Protein AF-A0A7L1BGB9-F1 (afdb_monomer)

Structure (mmCIF, N/CA/C/O backbone):
data_AF-A0A7L1BGB9-F1
#
_entry.id   AF-A0A7L1BGB9-F1
#
loop_
_atom_site.group_PDB
_atom_site.id
_atom_site.type_symbol
_atom_site.label_atom_id
_atom_site.label_alt_id
_atom_site.label_comp_id
_atom_site.label_asym_id
_atom_site.label_entity_id
_atom_site.label_seq_id
_atom_site.pdbx_PDB_ins_code
_atom_site.Cartn_x
_atom_site.Cartn_y
_atom_site.Cartn_z
_atom_site.occupancy
_atom_site.B_iso_or_equiv
_atom_site.auth_seq_id
_atom_site.auth_comp_id
_atom_site.auth_asym_id
_atom_site.auth_atom_id
_atom_site.pdbx_PDB_model_num
ATOM 1 N N . PRO A 1 1 ? 14.451 11.317 17.332 1.00 66.44 1 PRO A N 1
ATOM 2 C CA . PRO A 1 1 ? 15.499 11.455 16.293 1.00 66.44 1 PRO A CA 1
ATOM 3 C C . PRO A 1 1 ? 16.067 10.124 15.757 1.00 66.44 1 PRO A C 1
ATOM 5 O O . PRO A 1 1 ? 16.212 9.984 14.547 1.00 66.44 1 PRO A O 1
ATOM 8 N N . ARG A 1 2 ? 16.444 9.158 16.617 1.00 90.31 2 ARG A N 1
ATOM 9 C CA . ARG A 1 2 ? 17.079 7.902 16.155 1.00 90.31 2 ARG A CA 1
ATOM 10 C C . ARG A 1 2 ? 16.104 6.953 15.450 1.00 90.31 2 ARG A C 1
ATOM 12 O O . ARG A 1 2 ? 16.510 6.276 14.511 1.00 90.31 2 ARG A O 1
ATOM 19 N N . VAL A 1 3 ? 14.847 6.908 15.893 1.00 97.06 3 VAL A N 1
ATOM 20 C CA . VAL A 1 3 ? 13.820 6.023 15.320 1.00 97.06 3 VAL A CA 1
ATOM 21 C C . VAL A 1 3 ? 13.390 6.533 13.950 1.00 97.06 3 VAL A C 1
ATOM 23 O O . VAL A 1 3 ? 13.330 5.763 13.003 1.00 97.06 3 VAL A O 1
ATOM 26 N N . GLU A 1 4 ? 13.174 7.837 13.826 1.00 97.50 4 GLU A N 1
ATOM 27 C CA . GLU A 1 4 ? 12.741 8.515 12.608 1.00 97.50 4 GLU A CA 1
ATOM 28 C C . GLU A 1 4 ? 13.805 8.405 11.512 1.00 97.50 4 GLU A C 1
ATOM 30 O O . GLU A 1 4 ? 13.477 8.103 10.369 1.00 97.50 4 GLU A O 1
ATOM 35 N N . LEU A 1 5 ? 15.089 8.558 11.868 1.00 97.38 5 LEU A N 1
ATOM 36 C CA . LEU A 1 5 ? 16.194 8.362 10.928 1.00 97.38 5 LEU A CA 1
ATOM 37 C C . LEU A 1 5 ? 16.280 6.905 10.449 1.00 97.38 5 LEU A C 1
ATOM 39 O O . LEU A 1 5 ? 16.374 6.656 9.248 1.00 97.38 5 LEU A O 1
ATOM 43 N N . ALA A 1 6 ? 16.213 5.939 11.372 1.00 97.38 6 ALA A N 1
ATOM 44 C CA . ALA A 1 6 ? 16.231 4.521 11.018 1.00 97.38 6 ALA A CA 1
ATOM 45 C C . ALA A 1 6 ? 15.020 4.133 10.152 1.00 97.38 6 ALA A C 1
ATOM 47 O O . ALA A 1 6 ? 15.163 3.390 9.180 1.00 97.38 6 ALA A O 1
ATOM 48 N N . TRP A 1 7 ? 13.843 4.672 10.477 1.00 97.50 7 TRP A N 1
ATOM 49 C CA . TRP A 1 7 ? 12.6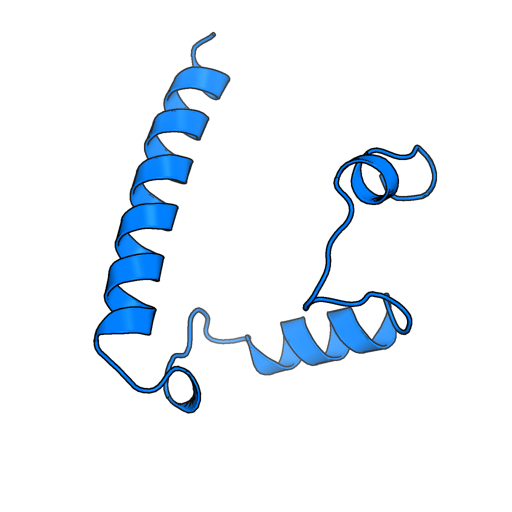17 4.482 9.714 1.00 97.50 7 TRP A CA 1
ATOM 50 C C . TRP A 1 7 ? 12.738 5.067 8.307 1.00 97.50 7 TRP A C 1
ATOM 52 O O . TRP A 1 7 ? 12.473 4.354 7.345 1.00 97.50 7 TRP A O 1
ATOM 62 N N . ALA A 1 8 ? 13.218 6.306 8.163 1.00 97.94 8 ALA A N 1
ATOM 63 C CA . ALA A 1 8 ? 13.368 6.962 6.864 1.00 97.94 8 ALA A CA 1
ATOM 64 C C . ALA A 1 8 ? 14.330 6.198 5.941 1.00 97.94 8 ALA A C 1
ATOM 66 O O . ALA A 1 8 ? 14.017 5.960 4.774 1.00 97.94 8 ALA A O 1
ATOM 67 N N . MET A 1 9 ? 15.470 5.745 6.476 1.00 97.44 9 MET A N 1
ATOM 68 C CA . MET A 1 9 ? 16.426 4.925 5.726 1.00 97.44 9 MET A CA 1
ATOM 69 C C . MET A 1 9 ? 15.798 3.613 5.244 1.00 97.44 9 MET A C 1
ATOM 71 O O . MET A 1 9 ? 15.931 3.252 4.074 1.00 97.44 9 MET A O 1
ATOM 75 N N . ARG A 1 10 ? 15.091 2.902 6.133 1.00 97.56 10 ARG A N 1
ATOM 76 C CA . ARG A 1 10 ? 14.418 1.644 5.785 1.00 97.56 10 ARG A CA 1
ATOM 77 C C . ARG A 1 10 ? 13.298 1.864 4.775 1.00 97.56 10 ARG A C 1
ATOM 79 O O . ARG A 1 10 ? 13.246 1.140 3.788 1.00 97.56 10 ARG A O 1
ATOM 86 N N . ALA A 1 11 ? 12.438 2.856 4.988 1.00 97.94 11 ALA A N 1
ATOM 87 C CA . ALA A 1 11 ? 11.327 3.174 4.095 1.00 97.94 11 ALA A CA 1
ATOM 88 C C . ALA A 1 11 ? 11.822 3.483 2.676 1.00 97.94 11 ALA A C 1
ATOM 90 O O . ALA A 1 11 ? 11.296 2.931 1.711 1.00 97.94 11 ALA A O 1
ATOM 91 N N . HIS A 1 12 ? 12.887 4.282 2.550 1.00 97.88 12 HIS A N 1
ATOM 92 C CA . HIS A 1 12 ? 13.503 4.573 1.258 1.00 97.88 12 HIS A CA 1
ATOM 93 C C . HIS A 1 12 ? 14.056 3.310 0.582 1.00 97.88 12 HIS A C 1
ATOM 95 O O . HIS A 1 12 ? 13.771 3.060 -0.589 1.00 97.88 12 HIS A O 1
ATOM 101 N N . GLN A 1 13 ? 14.787 2.476 1.332 1.00 97.94 13 GLN A N 1
ATOM 102 C CA . GLN A 1 13 ? 15.316 1.212 0.818 1.00 97.94 13 GLN A CA 1
ATOM 103 C C . GLN A 1 13 ? 14.191 0.290 0.318 1.00 97.94 13 GLN A C 1
ATOM 105 O O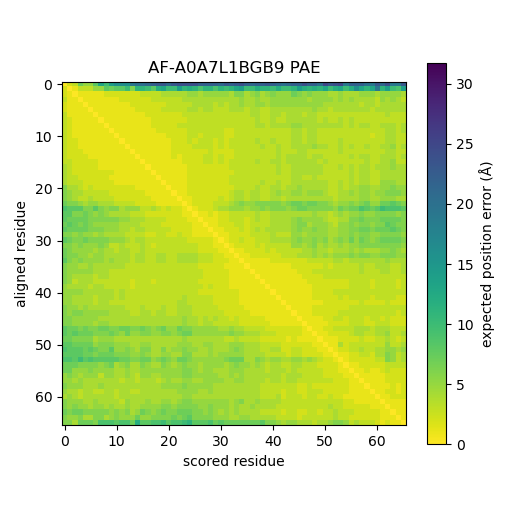 . GLN A 1 13 ? 14.286 -0.255 -0.780 1.00 97.94 13 GLN A O 1
ATOM 110 N N . HIS A 1 14 ? 13.115 0.135 1.095 1.00 96.94 14 HIS A N 1
ATOM 111 C CA . HIS A 1 14 ? 11.956 -0.663 0.695 1.00 96.94 14 HIS A CA 1
ATOM 112 C C . HIS A 1 14 ? 11.296 -0.109 -0.571 1.00 96.94 14 HIS A C 1
ATOM 114 O O . HIS A 1 14 ? 11.031 -0.880 -1.490 1.00 96.94 14 HIS A O 1
ATOM 120 N N . ALA A 1 15 ? 11.086 1.208 -0.658 1.00 97.00 15 ALA A N 1
ATOM 121 C CA . ALA A 1 15 ? 10.496 1.837 -1.837 1.00 97.00 15 ALA A CA 1
ATOM 122 C C . ALA A 1 15 ? 11.316 1.555 -3.107 1.00 97.00 15 ALA A C 1
ATOM 124 O O . ALA A 1 15 ? 10.755 1.155 -4.125 1.00 97.00 15 ALA A O 1
ATOM 125 N N . GLN A 1 16 ? 12.644 1.685 -3.031 1.00 97.62 16 GLN A N 1
ATOM 126 C CA . GLN A 1 16 ? 13.532 1.407 -4.160 1.00 97.62 16 GLN A CA 1
ATOM 127 C C . GLN A 1 16 ? 13.491 -0.070 -4.582 1.00 97.62 16 GLN A C 1
ATOM 129 O O . GLN A 1 16 ? 13.396 -0.372 -5.771 1.00 97.62 16 GLN A O 1
ATOM 134 N N . VAL A 1 17 ? 13.542 -1.000 -3.621 1.00 95.31 17 VAL A N 1
ATOM 135 C CA . VAL A 1 17 ? 13.482 -2.442 -3.908 1.00 95.31 17 VAL A CA 1
ATOM 136 C C . VAL A 1 17 ? 12.153 -2.811 -4.563 1.00 95.31 17 VAL A C 1
ATOM 138 O O . VAL A 1 17 ? 12.155 -3.470 -5.602 1.00 95.31 17 VAL A O 1
ATOM 141 N N . TYR A 1 18 ? 11.026 -2.364 -4.003 1.00 94.75 18 TYR A N 1
ATOM 142 C CA . TYR A 1 18 ? 9.713 -2.673 -4.565 1.00 94.75 18 TYR A CA 1
ATOM 143 C C . TYR A 1 18 ? 9.516 -2.053 -5.946 1.00 94.75 18 TYR A C 1
ATOM 145 O O . TYR A 1 18 ? 9.007 -2.739 -6.828 1.00 94.75 18 TYR A O 1
ATOM 153 N N . PHE A 1 19 ? 9.983 -0.819 -6.168 1.00 95.56 19 PHE A N 1
ATOM 154 C CA . PHE A 1 19 ? 9.941 -0.186 -7.487 1.00 95.56 19 PHE A CA 1
ATOM 155 C C . PHE A 1 19 ? 10.696 -1.007 -8.541 1.00 95.56 19 PHE A C 1
ATOM 157 O O . PHE A 1 19 ? 10.179 -1.244 -9.634 1.00 95.56 19 PHE A O 1
ATOM 164 N N . ASN A 1 20 ? 11.888 -1.503 -8.199 1.00 95.50 20 ASN A N 1
ATOM 165 C CA . ASN A 1 20 ? 12.665 -2.352 -9.099 1.00 95.50 20 ASN A CA 1
ATOM 166 C C . ASN A 1 20 ? 11.958 -3.684 -9.385 1.00 95.50 20 ASN A C 1
ATOM 168 O O . ASN A 1 20 ? 11.937 -4.120 -10.532 1.00 95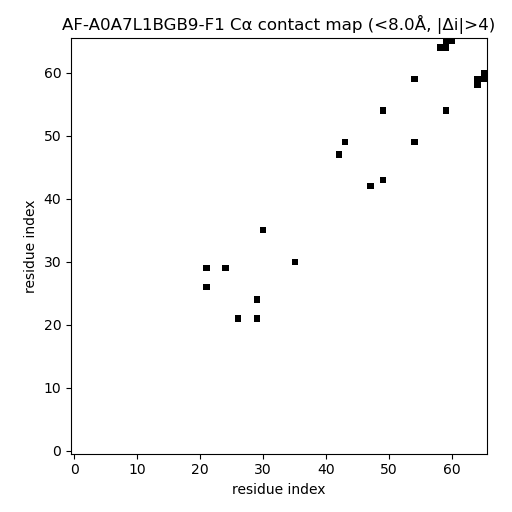.50 20 ASN A O 1
ATOM 172 N N . LEU A 1 21 ? 11.358 -4.315 -8.369 1.00 94.88 21 LEU A N 1
ATOM 173 C CA . LEU A 1 21 ? 10.625 -5.574 -8.535 1.00 94.88 21 LEU A CA 1
ATOM 174 C C . LEU A 1 21 ? 9.443 -5.412 -9.495 1.00 94.88 21 LEU A C 1
ATOM 176 O O . LEU A 1 21 ? 9.366 -6.139 -10.482 1.00 94.88 21 LEU A O 1
ATOM 180 N N . VAL A 1 22 ? 8.562 -4.436 -9.253 1.00 93.81 22 VAL A N 1
ATOM 181 C CA . VAL A 1 22 ? 7.368 -4.233 -10.097 1.00 93.81 22 VAL A CA 1
ATOM 182 C C . VAL A 1 22 ? 7.712 -3.765 -11.511 1.00 93.81 22 VAL A C 1
ATOM 184 O O . VAL A 1 22 ? 6.922 -3.972 -12.426 1.00 93.81 22 VAL A O 1
ATOM 187 N N . SER A 1 23 ? 8.887 -3.158 -11.702 1.00 95.44 23 SER A N 1
ATOM 188 C CA . SER A 1 23 ? 9.374 -2.748 -13.024 1.00 95.44 23 SER A CA 1
ATOM 189 C C . SER A 1 23 ? 10.032 -3.889 -13.809 1.00 95.44 23 SER A C 1
ATOM 191 O O . SER A 1 23 ? 10.139 -3.800 -15.029 1.00 95.44 23 SER A O 1
ATOM 193 N N . ALA A 1 24 ? 10.506 -4.942 -13.135 1.00 94.12 24 ALA A N 1
ATOM 194 C CA . ALA A 1 24 ? 11.277 -6.021 -13.757 1.00 94.12 24 ALA A CA 1
ATOM 195 C C . ALA A 1 24 ? 10.443 -7.263 -14.105 1.00 94.12 24 ALA A C 1
ATOM 197 O O . ALA A 1 24 ? 10.829 -8.024 -14.993 1.00 94.12 24 ALA A O 1
ATOM 198 N N . VAL A 1 25 ? 9.327 -7.498 -13.409 1.00 92.44 25 VAL A N 1
ATOM 199 C CA . VAL A 1 25 ? 8.470 -8.678 -13.601 1.00 92.44 25 VAL A CA 1
ATOM 200 C C . VAL A 1 25 ? 6.992 -8.296 -13.613 1.00 92.44 25 VAL A C 1
ATOM 202 O O . VAL A 1 25 ? 6.603 -7.305 -13.002 1.00 92.44 25 VAL A O 1
ATOM 205 N N . ASP A 1 26 ? 6.156 -9.099 -14.280 1.00 94.94 26 ASP A N 1
ATOM 206 C CA . ASP A 1 26 ? 4.697 -8.932 -14.224 1.00 94.94 26 ASP A CA 1
ATOM 207 C C . ASP A 1 26 ? 4.219 -9.077 -12.760 1.00 94.94 26 ASP A C 1
ATOM 209 O O . ASP A 1 26 ? 4.402 -10.151 -12.166 1.00 94.94 26 ASP A O 1
ATOM 213 N N . PRO A 1 27 ? 3.605 -8.031 -12.165 1.00 90.38 27 PRO A N 1
ATOM 214 C CA . PRO A 1 27 ? 3.257 -8.012 -10.747 1.00 90.38 27 PRO A CA 1
ATOM 215 C C . PRO A 1 27 ? 2.324 -9.139 -10.301 1.00 90.38 27 PRO A C 1
ATOM 217 O O . PRO A 1 27 ? 2.322 -9.478 -9.121 1.00 90.38 27 PRO A O 1
ATOM 220 N N . LYS A 1 28 ? 1.558 -9.768 -11.207 1.00 90.88 28 LYS A N 1
ATOM 221 C CA . LYS A 1 28 ? 0.649 -10.870 -10.835 1.00 90.88 28 LYS A CA 1
ATOM 222 C C . LYS A 1 28 ? 1.376 -12.107 -10.298 1.00 90.88 28 LYS A C 1
ATOM 224 O O . LYS A 1 28 ? 0.764 -12.932 -9.624 1.00 90.88 28 LYS A O 1
ATOM 229 N N . PHE A 1 29 ? 2.662 -12.252 -10.622 1.00 90.69 29 PHE A N 1
ATOM 230 C CA . PHE A 1 29 ? 3.505 -13.341 -10.129 1.00 90.69 29 PHE A CA 1
ATOM 231 C C . PHE A 1 29 ? 4.263 -12.973 -8.850 1.00 90.69 29 PHE A C 1
ATOM 233 O O . PHE A 1 29 ? 4.913 -13.834 -8.258 1.00 90.69 29 PHE A O 1
ATOM 240 N N . LEU A 1 30 ? 4.204 -11.709 -8.423 1.00 91.56 30 LEU A N 1
ATOM 241 C CA . LEU A 1 30 ? 4.911 -11.243 -7.244 1.00 91.56 30 LEU A CA 1
ATOM 242 C C . LEU A 1 30 ? 4.153 -11.670 -5.979 1.00 91.56 30 LEU A C 1
ATOM 244 O O . LEU A 1 30 ? 2.975 -11.361 -5.812 1.00 91.56 30 LEU A O 1
ATOM 248 N N . LYS A 1 31 ? 4.849 -12.374 -5.082 1.00 90.31 31 LYS A N 1
ATOM 249 C CA . LYS A 1 31 ? 4.381 -12.706 -3.730 1.00 90.31 31 LYS A CA 1
ATOM 250 C C . LYS A 1 31 ? 5.303 -12.030 -2.729 1.00 90.31 31 LYS A C 1
ATOM 252 O O . LYS A 1 31 ? 6.487 -12.360 -2.661 1.00 90.31 31 LYS A O 1
ATOM 257 N N . LEU A 1 32 ? 4.779 -11.043 -2.011 1.00 90.31 32 LEU A N 1
ATOM 258 C CA . LEU A 1 32 ? 5.542 -10.235 -1.058 1.00 90.31 32 LEU A CA 1
ATOM 259 C C . LEU A 1 32 ? 5.678 -10.953 0.284 1.00 90.31 32 LEU A C 1
ATOM 261 O O . LEU A 1 32 ? 6.711 -10.847 0.946 1.00 90.31 32 LEU A O 1
ATOM 265 N N . THR A 1 33 ? 4.649 -11.708 0.667 1.00 93.25 33 THR A N 1
ATOM 266 C CA . THR A 1 33 ? 4.635 -12.549 1.861 1.00 93.25 33 THR A CA 1
ATOM 267 C C . THR A 1 33 ? 4.000 -13.910 1.566 1.00 93.25 33 THR A C 1
ATOM 269 O O . THR A 1 33 ? 3.394 -14.138 0.522 1.00 93.25 33 THR A O 1
ATOM 272 N N . GLN A 1 34 ? 4.115 -14.838 2.516 1.00 95.62 34 GLN A N 1
ATOM 273 C CA . GLN A 1 34 ? 3.471 -16.155 2.428 1.00 95.62 34 GLN A CA 1
ATOM 274 C C . GLN A 1 34 ? 1.951 -16.113 2.662 1.00 95.62 34 GLN A C 1
ATOM 276 O O . GLN A 1 34 ? 1.296 -17.145 2.563 1.00 95.62 34 GLN A O 1
ATOM 281 N N . VAL A 1 35 ? 1.398 -14.956 3.036 1.00 96.50 35 VAL A N 1
ATOM 282 C CA . VAL A 1 35 ? 0.002 -14.803 3.478 1.00 96.50 35 VAL A CA 1
ATOM 283 C C . VAL A 1 35 ? -0.718 -13.669 2.739 1.00 96.50 35 VAL A C 1
ATOM 285 O O . VAL A 1 35 ? -1.681 -13.107 3.261 1.00 96.50 35 VAL A O 1
ATOM 288 N N . ASP A 1 36 ? -0.258 -13.329 1.532 1.00 94.62 36 ASP A N 1
ATOM 289 C CA . ASP A 1 36 ? -0.778 -12.208 0.737 1.00 94.62 36 ASP A CA 1
ATOM 290 C C . ASP A 1 36 ? -2.289 -12.322 0.484 1.00 94.62 36 ASP A C 1
ATOM 292 O O . ASP A 1 36 ? -3.008 -11.334 0.640 1.00 94.62 36 ASP A O 1
ATOM 296 N N . GLU A 1 37 ? -2.7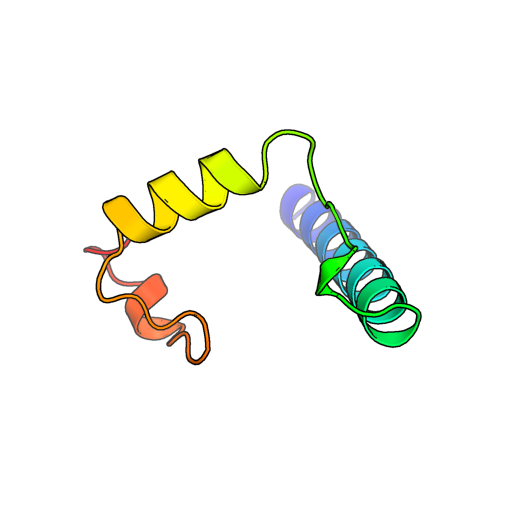90 -13.521 0.160 1.00 95.06 37 GLU A N 1
ATOM 297 C CA . GLU A 1 37 ? -4.222 -13.760 -0.062 1.00 95.06 37 GLU A CA 1
ATOM 298 C C . GLU A 1 37 ? -5.038 -13.419 1.183 1.00 95.06 37 GLU A C 1
ATOM 300 O O . GLU A 1 37 ? -6.003 -12.662 1.107 1.00 95.06 37 GLU A O 1
ATOM 305 N N . ARG A 1 38 ? -4.601 -13.906 2.349 1.00 97.19 38 ARG A N 1
ATOM 306 C CA . ARG A 1 38 ? -5.290 -13.658 3.618 1.00 97.19 38 ARG A CA 1
ATOM 307 C C . ARG A 1 38 ? -5.290 -12.172 3.973 1.00 97.19 38 ARG A C 1
ATOM 309 O O . ARG A 1 38 ? -6.303 -11.660 4.438 1.00 97.19 38 ARG A O 1
ATOM 316 N N . ILE A 1 39 ? -4.169 -11.476 3.768 1.00 95.62 39 ILE A N 1
ATOM 317 C CA . ILE A 1 39 ? -4.089 -10.026 4.001 1.00 95.62 39 ILE A CA 1
ATOM 318 C C . ILE A 1 39 ? -5.076 -9.295 3.085 1.00 95.62 39 ILE A C 1
ATOM 320 O O . ILE A 1 39 ? -5.810 -8.423 3.550 1.00 95.62 39 ILE A O 1
ATOM 324 N N . TYR A 1 40 ? -5.115 -9.657 1.800 1.00 93.94 40 TYR A N 1
ATOM 325 C CA . TYR A 1 40 ? -6.005 -9.027 0.831 1.00 93.94 40 TYR A CA 1
ATOM 326 C C . TYR A 1 40 ? -7.484 -9.265 1.160 1.00 93.94 40 TYR A C 1
ATOM 328 O O . TYR A 1 40 ? -8.265 -8.313 1.182 1.00 93.94 40 TYR A O 1
ATOM 336 N N . GLU A 1 41 ? -7.863 -10.507 1.464 1.00 96.31 41 GLU A N 1
ATOM 337 C CA . GLU A 1 41 ? -9.228 -10.877 1.847 1.00 96.31 41 GLU A CA 1
ATOM 338 C C . GLU A 1 41 ? -9.700 -10.098 3.078 1.00 96.31 41 GLU A C 1
ATOM 340 O O . GLU A 1 41 ? -10.768 -9.484 3.058 1.00 96.31 41 GLU A O 1
ATOM 345 N N . GLU A 1 42 ? -8.883 -10.056 4.133 1.00 97.62 42 GLU A N 1
ATOM 346 C CA . GLU A 1 42 ? -9.220 -9.338 5.363 1.00 97.62 42 GLU A CA 1
ATOM 347 C C . GLU A 1 42 ? -9.289 -7.823 5.157 1.00 97.62 42 GLU A C 1
ATOM 349 O O . GLU A 1 42 ? -10.199 -7.166 5.672 1.00 97.62 42 GLU A O 1
ATOM 354 N N . CYS A 1 43 ? -8.378 -7.267 4.352 1.00 95.38 43 CYS A N 1
ATOM 355 C CA . CYS A 1 43 ? -8.394 -5.857 3.982 1.00 95.38 43 CYS A CA 1
ATOM 356 C C . CYS A 1 43 ? -9.691 -5.502 3.244 1.00 95.38 43 CYS A C 1
ATOM 358 O O . CYS A 1 43 ? -10.371 -4.553 3.625 1.00 95.38 43 CYS 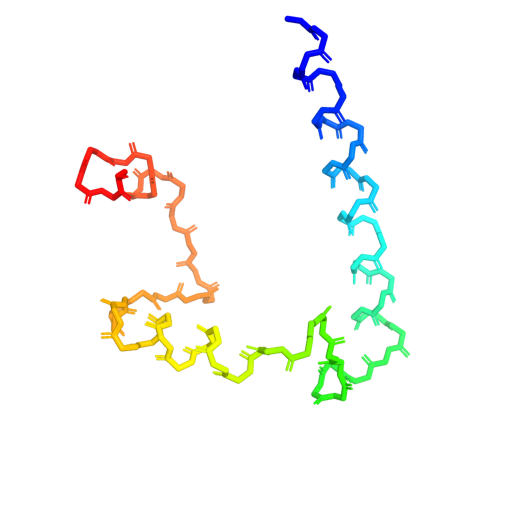A O 1
ATOM 360 N N . ARG A 1 44 ? -10.095 -6.300 2.247 1.00 95.69 44 ARG A N 1
ATOM 361 C CA . ARG A 1 44 ? -11.330 -6.067 1.481 1.00 95.69 44 ARG A CA 1
ATOM 362 C C . ARG A 1 44 ? -12.598 -6.303 2.278 1.00 95.69 44 ARG A C 1
ATOM 364 O O . ARG A 1 44 ? -13.587 -5.614 2.050 1.00 95.69 44 ARG A O 1
ATOM 371 N N . ARG A 1 45 ? -12.575 -7.236 3.227 1.00 96.88 45 ARG 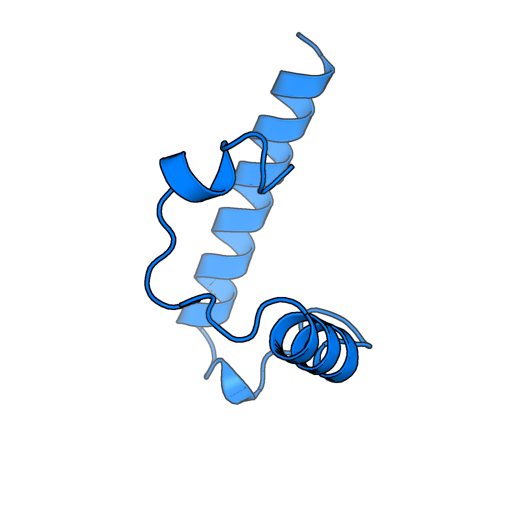A N 1
ATOM 372 C CA . ARG A 1 45 ? -13.693 -7.472 4.144 1.00 96.88 45 ARG A CA 1
ATOM 373 C C . ARG A 1 45 ? -13.894 -6.305 5.110 1.00 96.88 45 ARG A C 1
ATOM 375 O O . ARG A 1 45 ? -15.034 -5.929 5.374 1.00 96.88 45 ARG A O 1
ATOM 382 N N . THR A 1 46 ? -12.798 -5.756 5.627 1.00 96.12 46 THR A N 1
ATOM 383 C CA . THR A 1 46 ? -12.813 -4.706 6.657 1.00 96.12 46 THR A CA 1
ATOM 384 C C . THR A 1 46 ? -13.01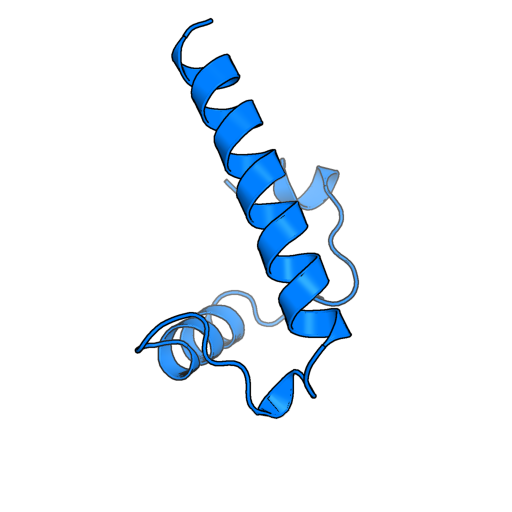2 -3.320 6.045 1.00 96.12 46 THR A C 1
ATOM 386 O O . THR A 1 46 ? -13.877 -2.568 6.482 1.00 96.12 46 THR A O 1
ATOM 389 N N . PHE A 1 47 ? -12.275 -3.011 4.979 1.00 94.19 47 PHE A N 1
ATOM 390 C CA . PHE A 1 47 ? -12.253 -1.715 4.300 1.00 94.19 47 PHE A CA 1
ATOM 391 C C . PHE A 1 47 ? -12.902 -1.821 2.914 1.00 94.19 47 PHE A C 1
ATOM 393 O O . PHE A 1 47 ? -12.260 -1.623 1.881 1.00 94.19 47 PHE A O 1
ATOM 400 N N . ARG A 1 48 ? -14.189 -2.185 2.893 1.00 93.38 48 ARG A N 1
ATOM 401 C CA . ARG A 1 48 ? -14.941 -2.480 1.657 1.00 93.38 48 ARG A CA 1
ATOM 402 C C . ARG A 1 48 ? -14.935 -1.332 0.652 1.00 93.38 48 ARG A C 1
ATOM 404 O O . ARG A 1 48 ? -14.755 -1.575 -0.538 1.00 93.38 48 ARG A O 1
ATOM 411 N N . ASP A 1 49 ? -15.068 -0.110 1.149 1.00 91.94 49 ASP A N 1
ATOM 412 C CA . ASP A 1 49 ? -15.191 1.093 0.323 1.00 91.94 49 ASP A CA 1
ATOM 413 C C . ASP A 1 49 ? -13.838 1.780 0.066 1.00 91.94 49 ASP A C 1
ATOM 415 O O . ASP A 1 49 ? -13.771 2.789 -0.636 1.00 91.94 49 ASP A O 1
ATOM 419 N N . LEU A 1 50 ? -12.736 1.228 0.598 1.00 92.44 50 LEU A N 1
ATOM 420 C CA . LEU A 1 50 ? -11.406 1.797 0.411 1.00 92.44 50 LEU A CA 1
ATOM 421 C C . LEU A 1 50 ? -10.910 1.572 -1.021 1.00 92.44 50 LEU A C 1
ATOM 423 O O . LEU A 1 50 ? -10.627 0.451 -1.474 1.00 92.44 50 LEU A O 1
ATOM 427 N N . ARG A 1 51 ? -10.730 2.687 -1.720 1.00 91.50 51 ARG A N 1
ATOM 428 C CA . ARG A 1 51 ? -10.164 2.749 -3.062 1.00 91.50 51 ARG A CA 1
ATOM 429 C C . ARG A 1 51 ? -8.642 2.679 -3.010 1.00 91.50 51 ARG A C 1
ATOM 431 O O . ARG A 1 51 ? -7.962 3.675 -2.835 1.00 91.50 51 ARG A O 1
ATOM 438 N N . VAL A 1 52 ? -8.079 1.484 -3.167 1.00 89.19 52 VAL A N 1
ATOM 439 C CA . VAL A 1 52 ? -6.610 1.292 -3.110 1.00 89.19 52 VAL A CA 1
ATOM 440 C C . VAL A 1 52 ? -5.857 1.950 -4.270 1.00 89.19 52 VAL A C 1
ATOM 442 O O . VAL A 1 52 ? -4.646 2.122 -4.192 1.00 89.19 52 VAL A O 1
ATOM 445 N N . ASP A 1 53 ? -6.561 2.277 -5.352 1.00 91.56 53 ASP A N 1
ATOM 446 C CA . ASP A 1 53 ? -6.048 3.018 -6.502 1.00 91.56 53 ASP A CA 1
ATOM 447 C C . ASP A 1 53 ? -5.887 4.517 -6.207 1.00 91.56 53 ASP A C 1
ATOM 449 O O . ASP A 1 53 ? -5.066 5.176 -6.842 1.00 91.56 5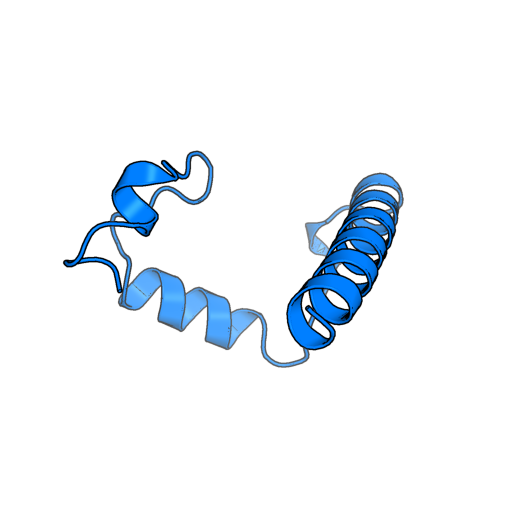3 ASP A O 1
ATOM 453 N N . VAL A 1 54 ? -6.646 5.050 -5.242 1.00 91.19 54 VAL A N 1
ATOM 454 C CA . VAL A 1 54 ? -6.624 6.462 -4.846 1.00 91.19 54 VAL A CA 1
ATOM 455 C C . VAL A 1 54 ? -6.765 6.562 -3.331 1.00 91.19 54 VAL A C 1
ATOM 457 O O . VAL A 1 54 ? -7.864 6.477 -2.792 1.00 91.19 54 VAL A O 1
ATOM 460 N N . LEU A 1 55 ? -5.643 6.774 -2.649 1.00 92.44 55 LEU A N 1
ATOM 461 C CA . LEU A 1 55 ? -5.605 6.960 -1.201 1.00 92.44 55 LEU A CA 1
ATOM 462 C C . LEU A 1 55 ? -5.445 8.446 -0.874 1.00 92.44 55 LEU A C 1
ATOM 464 O O . LEU A 1 55 ? -4.450 9.049 -1.277 1.00 92.44 55 LEU A O 1
ATOM 468 N N . ASP A 1 56 ? -6.393 9.017 -0.131 1.00 92.12 56 ASP A N 1
ATOM 469 C CA . ASP A 1 56 ? -6.280 10.380 0.392 1.00 92.12 56 ASP A CA 1
ATOM 470 C C . ASP A 1 56 ? -5.504 10.371 1.726 1.00 92.12 56 ASP A C 1
ATOM 472 O O . ASP A 1 56 ? -5.959 9.772 2.709 1.00 92.12 56 ASP A O 1
ATOM 476 N N . PRO A 1 57 ? -4.328 11.023 1.805 1.00 93.75 57 PRO A N 1
ATOM 477 C CA . PRO A 1 57 ? -3.564 11.110 3.044 1.00 93.75 57 PRO A CA 1
ATOM 478 C C . PRO A 1 57 ? -4.328 11.749 4.205 1.00 93.75 57 PRO A C 1
ATOM 480 O O . PRO A 1 57 ? -4.047 11.410 5.353 1.00 93.75 57 PRO A O 1
ATOM 483 N N . GLU A 1 58 ? -5.246 12.679 3.944 1.00 94.56 58 GLU A N 1
ATOM 484 C CA . GLU A 1 58 ? -5.994 13.359 5.003 1.00 94.56 58 GLU A CA 1
ATOM 485 C C . GLU A 1 58 ? -7.102 12.464 5.569 1.00 94.56 58 GLU A C 1
ATOM 487 O O . GLU A 1 58 ? -7.295 12.433 6.786 1.00 94.56 58 GLU A O 1
ATOM 492 N N . GLU A 1 59 ? -7.743 11.639 4.733 1.00 92.38 59 GLU A N 1
ATOM 493 C CA . GLU A 1 59 ? -8.673 10.603 5.203 1.00 92.38 59 GLU A CA 1
ATOM 494 C C . GLU A 1 59 ? -7.955 9.577 6.091 1.00 92.38 59 GLU A C 1
ATOM 496 O O . GLU A 1 59 ? -8.439 9.249 7.177 1.00 92.38 59 GLU A O 1
ATOM 501 N N . LEU A 1 60 ? -6.757 9.137 5.690 1.00 92.88 60 LEU A N 1
ATOM 502 C CA . LEU A 1 60 ? -5.947 8.180 6.456 1.00 92.88 60 LEU A CA 1
ATOM 503 C C . LEU A 1 60 ? -5.434 8.739 7.791 1.00 92.88 60 LEU A C 1
ATOM 505 O O . LEU A 1 60 ? -5.188 7.980 8.726 1.00 92.88 60 LEU A O 1
ATOM 509 N N . LYS A 1 61 ? -5.239 10.058 7.892 1.00 95.12 61 LYS A N 1
ATOM 510 C CA . LYS A 1 61 ? -4.807 10.725 9.132 1.00 95.12 61 LYS A CA 1
ATOM 511 C C . LYS A 1 61 ? -5.967 11.070 10.066 1.00 95.12 61 LYS A C 1
ATOM 513 O O . LYS A 1 61 ? -5.702 11.521 11.184 1.00 95.12 61 LYS A O 1
ATOM 518 N N . SER A 1 62 ? -7.214 10.911 9.619 1.00 95.38 62 SER A N 1
ATOM 519 C CA . SER A 1 62 ? -8.398 11.245 10.409 1.00 95.38 62 SER A CA 1
ATOM 520 C C . SER A 1 62 ? -8.496 10.388 11.676 1.00 95.38 62 SER A C 1
ATOM 522 O O . SER A 1 62 ? -8.035 9.250 11.713 1.00 95.38 62 SER A O 1
ATOM 524 N N . GLU A 1 63 ? -9.128 10.915 12.727 1.00 96.56 63 GLU A N 1
ATOM 525 C CA . GLU A 1 63 ? -9.308 10.169 13.984 1.00 96.56 63 GLU A CA 1
ATOM 526 C C . GLU A 1 63 ? -10.179 8.918 13.816 1.00 96.56 63 GLU A C 1
ATOM 528 O O . GLU A 1 63 ? -10.023 7.968 14.568 1.00 96.56 63 GLU A O 1
ATOM 533 N N . ALA A 1 64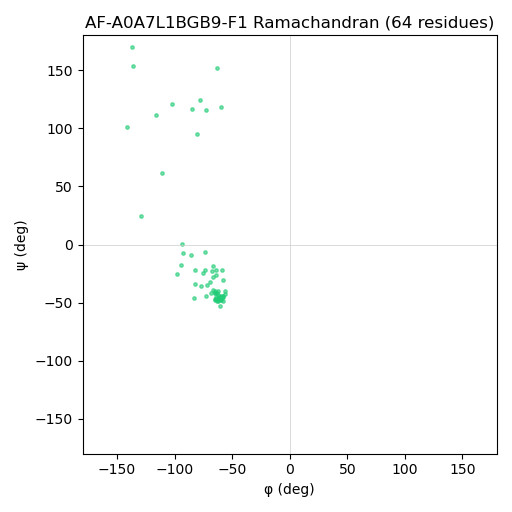 ? -11.076 8.894 12.827 1.00 92.56 64 ALA A N 1
ATOM 534 C CA . ALA A 1 64 ? -11.885 7.713 12.533 1.00 92.56 64 ALA A CA 1
ATOM 535 C C . ALA A 1 64 ? -11.083 6.590 11.850 1.00 92.56 64 ALA A C 1
ATOM 537 O O . ALA A 1 64 ? -11.514 5.439 11.882 1.00 92.56 64 ALA A O 1
ATOM 538 N N . ALA A 1 65 ? -9.957 6.923 11.208 1.00 91.00 65 ALA A N 1
ATOM 539 C CA . ALA A 1 65 ? -9.114 5.979 10.476 1.00 91.00 65 ALA A CA 1
ATOM 540 C C . ALA A 1 65 ? -7.939 5.417 11.300 1.00 91.00 65 ALA A C 1
ATOM 542 O O . ALA A 1 65 ? -7.355 4.413 10.888 1.00 91.00 65 ALA A O 1
ATOM 543 N N . LYS A 1 66 ? -7.577 6.061 12.419 1.00 87.62 66 LYS A N 1
ATOM 544 C CA . LYS A 1 66 ? -6.534 5.603 13.355 1.00 87.62 66 LYS A CA 1
ATOM 545 C C . LYS A 1 66 ? -7.030 4.470 14.247 1.00 87.62 66 LYS A C 1
ATOM 547 O O . LYS A 1 66 ? -6.210 3.562 14.506 1.00 87.62 66 LYS A O 1
#

Radius of gyration: 15.1 Å; Cα contacts (8 Å, |Δi|>4): 12; chains: 1; bounding box: 32×30×30 Å

Secondary structure (DSSP, 8-state):
-HHHHHHHHHHHHHHHHHHHHHHHS-GGG--SSTTHHHHHHHHHHHSTT--TTS--HHHHHSTTT-

Mean predicted aligned error: 3.73 Å

InterPro domains:
  IPR008476 Protein PBDC1, metazoa/fungi [PTHR13410] (2-66)
  IPR021148 Polysaccharide biosynthesis domain [PF04669] (3-66)
  IPR023139 PBDC1-like domain superfamily [G3DSA:1.10.3560.10] (1-66)

pLDDT: mean 94.0, std 4.28, range [66.44, 97.94]

Foldseek 3Di:
DVVVVVCVVVVVVVVVVVVVVVVPDPCVPDDPDPCVVVVVVVCCVVVVPDDPVDDDPVVCVDPVND

Organism: Gymnorhina tibicen (NCBI:txid9132)

Solvent-accessible surface area (backbone atoms only — not comparable to full-atom values): 4188 Å² total; per-residue (Å²): 113,73,64,60,52,53,47,52,54,49,52,52,53,50,52,55,53,52,52,52,50,58,74,73,44,72,59,91,76,65,72,94,54,99,53,52,68,60,53,50,54,52,47,48,69,73,44,69,87,64,50,87,93,61,77,58,71,66,63,60,67,30,84,91,61,106

Sequence (66 aa):
PRVELAWAMRAHQHAQVYFNLVSAVDPKFLKLTQVDERIYEECRRTFRDLRVDVLDPEELKSEAAK